Protein AF-U5S598-F1 (afdb_monomer_lite)

Sequence (82 aa):
MHNSGIKRWYADPVKCFEFWLRDNVRNCCGACIAACPFTKPEAWHHTLIRSLVGAPVITPFMKDVDDIFGYGKLNDEKAIAD

pLDDT: mean 78.02, std 11.83, range [33.09, 91.69]

Organism: NCBI:txid1412246

Structure (mmCIF, N/CA/C/O backbone):
data_AF-U5S598-F1
#
_entry.id   AF-U5S598-F1
#
loop_
_atom_site.group_PDB
_atom_site.id
_atom_site.type_symbol
_atom_site.label_atom_id
_atom_site.label_alt_id
_atom_site.label_comp_id
_atom_site.label_asym_id
_atom_site.label_entity_id
_atom_site.label_seq_id
_atom_site.pdbx_PDB_ins_code
_atom_site.Cartn_x
_atom_site.Cartn_y
_atom_site.Cartn_z
_atom_site.occupancy
_atom_site.B_iso_or_equiv
_atom_site.auth_seq_id
_atom_site.auth_comp_id
_atom_site.auth_asym_id
_atom_site.auth_atom_id
_atom_site.pdbx_PDB_model_num
ATOM 1 N N . MET A 1 1 ? -0.259 -4.552 18.779 1.00 57.94 1 MET A N 1
ATOM 2 C CA . MET A 1 1 ? -1.106 -3.567 19.491 1.00 57.94 1 MET A CA 1
ATOM 3 C C . MET A 1 1 ? -2.271 -3.145 18.602 1.00 57.94 1 MET A C 1
ATOM 5 O O . MET A 1 1 ? -2.059 -2.534 17.558 1.00 57.94 1 MET A O 1
ATOM 9 N N . HIS A 1 2 ? -3.494 -3.530 18.966 1.00 72.50 2 HIS A N 1
ATOM 10 C CA . HIS A 1 2 ? -4.720 -3.091 18.299 1.00 72.50 2 HIS A CA 1
ATOM 11 C C . HIS A 1 2 ? -5.345 -1.961 19.126 1.00 72.50 2 HIS A C 1
ATOM 13 O O . HIS A 1 2 ? -5.818 -2.206 20.229 1.00 72.50 2 HIS A O 1
ATOM 19 N N . ASN A 1 3 ? -5.335 -0.731 18.609 1.00 80.75 3 ASN A N 1
ATOM 20 C CA . ASN A 1 3 ? -6.054 0.385 19.227 1.00 80.75 3 ASN A CA 1
ATOM 21 C C . ASN A 1 3 ? -7.544 0.242 18.899 1.00 80.75 3 ASN A C 1
ATOM 23 O O . ASN A 1 3 ? -7.959 0.534 17.774 1.00 80.75 3 ASN A O 1
ATOM 27 N N . SER A 1 4 ? -8.315 -0.259 19.861 1.00 83.00 4 SER A N 1
ATOM 28 C CA . SER A 1 4 ? -9.768 -0.408 19.764 1.00 83.00 4 SER A CA 1
ATOM 29 C C . SER A 1 4 ? -10.458 0.953 19.622 1.00 83.00 4 SER A C 1
ATOM 31 O O . SER A 1 4 ? -10.024 1.933 20.221 1.00 83.00 4 SER A O 1
ATOM 33 N N . GLY A 1 5 ? -11.544 1.010 18.846 1.00 87.94 5 GLY A N 1
ATOM 34 C CA . GLY A 1 5 ? -12.362 2.221 18.665 1.00 87.94 5 GLY A CA 1
ATOM 35 C C . GLY A 1 5 ? -12.034 3.065 17.427 1.00 87.94 5 GLY A C 1
ATOM 36 O O . GLY A 1 5 ? -12.765 4.001 17.125 1.00 87.94 5 GLY A O 1
ATOM 37 N N . ILE A 1 6 ? -10.989 2.721 16.667 1.00 90.62 6 ILE A N 1
ATOM 38 C CA . ILE A 1 6 ? -10.637 3.401 15.409 1.00 90.62 6 ILE A CA 1
ATOM 39 C C . ILE A 1 6 ? -11.021 2.512 14.221 1.00 90.62 6 ILE A C 1
ATOM 41 O O . ILE A 1 6 ? -10.552 1.377 14.118 1.00 90.62 6 ILE A O 1
ATOM 45 N N . LYS A 1 7 ? -11.832 3.032 13.287 1.00 90.81 7 LYS A N 1
ATOM 46 C CA . LYS A 1 7 ? -12.165 2.333 12.035 1.00 90.81 7 LYS A CA 1
ATOM 47 C C . LYS A 1 7 ? -10.943 2.309 11.114 1.00 90.81 7 LYS A C 1
ATOM 49 O O . LYS A 1 7 ? -10.549 3.336 10.573 1.00 90.81 7 LYS A O 1
ATOM 54 N N . ARG A 1 8 ? -10.354 1.128 10.928 1.00 89.00 8 ARG A N 1
ATOM 55 C CA . ARG A 1 8 ? -9.228 0.878 10.017 1.00 89.00 8 ARG A CA 1
ATOM 56 C C . ARG A 1 8 ? -9.167 -0.596 9.637 1.00 89.00 8 ARG A C 1
ATOM 58 O O . ARG A 1 8 ? -9.645 -1.441 10.394 1.00 89.00 8 ARG A O 1
ATOM 65 N N . TRP A 1 9 ? -8.518 -0.914 8.521 1.00 90.44 9 TRP A N 1
ATOM 66 C CA . TRP A 1 9 ? -8.094 -2.288 8.260 1.00 90.44 9 TRP A CA 1
ATOM 67 C C . TRP A 1 9 ? -6.937 -2.632 9.196 1.00 90.44 9 TRP A C 1
ATOM 69 O O . TRP A 1 9 ? -5.882 -2.000 9.166 1.00 90.44 9 TRP A O 1
ATOM 79 N N . TYR A 1 10 ? -7.170 -3.585 10.094 1.00 90.19 10 TYR A N 1
ATOM 80 C CA . TYR A 1 10 ? -6.164 -4.004 11.056 1.00 90.19 10 TYR A CA 1
ATOM 81 C C . TYR A 1 10 ? -5.191 -4.991 10.407 1.00 90.19 10 TYR A C 1
ATOM 83 O O . TYR A 1 10 ? -5.591 -6.079 10.002 1.00 90.19 10 TYR A O 1
ATOM 91 N N . ALA A 1 11 ? -3.915 -4.615 10.343 1.00 89.69 11 ALA A N 1
ATOM 92 C CA . ALA A 1 11 ? -2.822 -5.526 10.030 1.00 89.69 11 ALA A CA 1
ATOM 93 C C . ALA A 1 11 ? -2.236 -6.090 11.331 1.00 89.69 11 ALA A C 1
ATOM 95 O O . ALA A 1 11 ? -2.038 -5.343 12.291 1.00 89.69 11 ALA A O 1
ATOM 96 N N . ASP A 1 12 ? -1.946 -7.391 11.355 1.00 91.69 12 ASP A N 1
ATOM 97 C CA . ASP A 1 12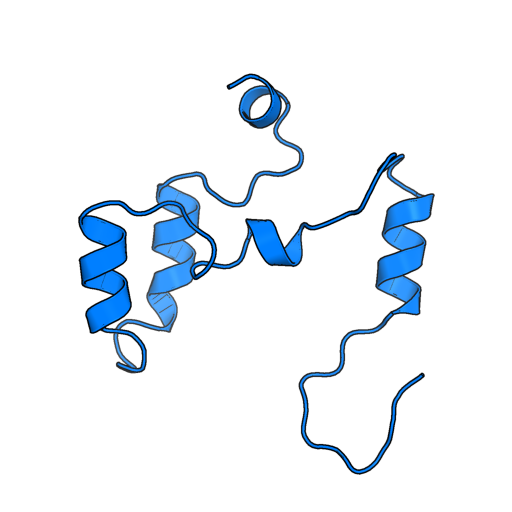 ? -1.277 -8.051 12.477 1.00 91.69 12 ASP A CA 1
ATOM 98 C C . ASP A 1 12 ? 0.239 -7.772 12.416 1.00 9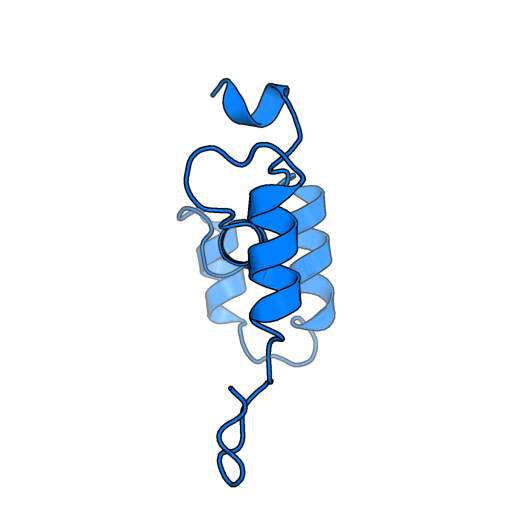1.69 12 ASP A C 1
ATOM 100 O O . ASP A 1 12 ? 0.933 -8.315 11.548 1.00 91.69 12 ASP A O 1
ATOM 104 N N . PRO A 1 13 ? 0.781 -6.923 13.311 1.00 89.12 13 PRO A N 1
ATOM 105 C CA . PRO A 1 13 ? 2.189 -6.557 13.262 1.00 89.12 13 PRO A CA 1
ATOM 106 C C . PRO A 1 13 ? 3.106 -7.698 13.713 1.00 89.12 13 PRO A C 1
ATOM 108 O O . PRO A 1 13 ? 4.268 -7.710 13.318 1.00 89.12 13 PRO A O 1
ATOM 111 N N . VAL A 1 14 ? 2.609 -8.651 14.514 1.00 90.94 14 VAL A N 1
ATOM 112 C CA . VAL A 1 14 ? 3.420 -9.768 15.021 1.00 90.94 14 VAL A CA 1
ATOM 113 C C . VAL A 1 14 ? 3.718 -10.723 13.876 1.00 90.94 14 VAL A C 1
ATOM 115 O O . VAL A 1 14 ? 4.880 -11.008 13.612 1.00 90.94 14 VAL A O 1
ATOM 118 N N . LYS A 1 15 ? 2.694 -11.110 13.107 1.00 89.06 15 LYS A N 1
ATOM 119 C CA . LYS A 1 15 ? 2.877 -11.938 11.903 1.00 89.06 15 LYS A CA 1
ATOM 120 C C . LYS A 1 15 ? 3.749 -11.262 10.847 1.00 89.06 15 LYS A C 1
ATOM 122 O O . LYS A 1 15 ? 4.572 -11.922 10.221 1.00 89.06 15 LYS A O 1
ATOM 127 N N . CYS A 1 16 ? 3.583 -9.950 10.656 1.00 87.94 16 CYS A N 1
ATOM 128 C CA . CYS A 1 16 ? 4.426 -9.181 9.742 1.00 87.94 16 CYS A CA 1
ATOM 129 C C . CYS A 1 16 ? 5.901 -9.251 10.163 1.00 87.94 16 CYS A C 1
ATOM 131 O O . CYS A 1 16 ? 6.758 -9.555 9.341 1.00 87.94 16 CYS A O 1
ATOM 133 N N . PHE A 1 17 ? 6.196 -9.033 11.446 1.00 87.06 17 PHE A N 1
ATOM 134 C CA . PHE A 1 17 ? 7.566 -9.067 11.948 1.00 87.06 17 PHE A CA 1
ATOM 135 C C . PHE A 1 17 ? 8.161 -10.484 11.965 1.00 87.06 17 PHE A C 1
ATOM 137 O O . PHE A 1 17 ? 9.324 -10.661 11.619 1.00 87.06 17 PHE A O 1
ATOM 144 N N . GLU A 1 18 ? 7.364 -11.511 12.279 1.00 88.25 18 GLU A N 1
ATOM 145 C CA . GLU A 1 18 ? 7.792 -12.912 12.173 1.00 88.25 18 GLU A CA 1
ATOM 146 C C . GLU A 1 18 ? 8.263 -13.271 10.759 1.00 88.25 18 GLU A C 1
ATOM 148 O O . GLU A 1 18 ? 9.251 -13.988 10.610 1.00 88.25 18 GLU A O 1
ATOM 153 N N . PHE A 1 19 ? 7.592 -12.758 9.722 1.00 84.06 19 PHE A N 1
ATOM 154 C CA . PHE A 1 19 ? 8.013 -12.969 8.337 1.00 84.06 19 PHE A CA 1
ATOM 155 C C . PHE A 1 19 ? 9.409 -12.390 8.063 1.00 84.06 19 PHE A C 1
ATOM 157 O O . PHE A 1 19 ? 10.233 -13.054 7.440 1.00 84.06 19 PHE A O 1
ATOM 164 N N . TRP A 1 20 ? 9.715 -11.198 8.590 1.00 81.69 20 TRP A N 1
ATOM 165 C CA . TRP A 1 20 ? 11.033 -10.572 8.412 1.00 81.69 20 TRP A CA 1
ATOM 166 C C . TRP A 1 20 ? 12.150 -11.442 8.992 1.00 81.69 20 TRP A C 1
ATOM 168 O O . TRP A 1 20 ? 13.213 -11.569 8.390 1.00 81.69 20 TRP A O 1
ATOM 178 N N . LEU A 1 21 ? 11.889 -12.049 10.154 1.00 78.75 21 LEU A N 1
ATOM 179 C CA . LEU A 1 21 ? 12.845 -12.903 10.856 1.00 78.75 21 LEU A CA 1
ATOM 180 C C . LEU A 1 21 ? 13.052 -14.260 10.168 1.00 78.75 21 LEU A C 1
ATOM 182 O O . LEU A 1 21 ? 14.140 -14.820 10.271 1.00 78.75 21 LEU A O 1
ATOM 186 N N . ARG A 1 22 ? 12.027 -14.804 9.496 1.00 74.56 22 ARG A N 1
ATOM 187 C CA . ARG A 1 22 ? 12.093 -16.128 8.851 1.00 74.56 22 ARG A CA 1
ATOM 188 C C . ARG A 1 22 ? 12.787 -16.106 7.490 1.00 74.56 22 ARG A C 1
ATOM 190 O O . ARG A 1 22 ? 13.604 -16.981 7.231 1.00 74.56 22 ARG A O 1
ATOM 197 N N . ASP A 1 23 ? 12.494 -15.117 6.649 1.00 64.62 23 ASP A N 1
ATOM 198 C CA . ASP A 1 23 ? 12.861 -15.153 5.222 1.00 64.62 23 ASP A CA 1
ATOM 199 C C . ASP A 1 23 ? 14.210 -14.492 4.889 1.00 64.62 23 ASP A C 1
ATOM 201 O O . ASP A 1 23 ? 14.484 -14.185 3.732 1.00 64.62 23 ASP A O 1
ATOM 205 N N . ASN A 1 24 ? 15.085 -14.255 5.880 1.00 57.59 24 ASN A N 1
ATOM 206 C CA . ASN A 1 24 ? 16.339 -13.509 5.679 1.00 57.59 24 ASN A CA 1
ATOM 207 C C . ASN A 1 24 ? 16.116 -12.194 4.907 1.00 57.59 24 ASN A C 1
ATOM 209 O O . ASN A 1 24 ? 16.959 -11.777 4.110 1.00 57.59 24 ASN A O 1
ATOM 213 N N . VAL A 1 25 ? 14.982 -11.524 5.135 1.00 62.84 25 VAL A N 1
ATOM 214 C CA . VAL A 1 25 ? 14.698 -10.211 4.554 1.00 62.84 25 VAL A CA 1
ATOM 215 C C . VAL A 1 25 ? 15.621 -9.214 5.248 1.00 62.84 25 VAL A C 1
ATOM 217 O O . VAL A 1 25 ? 15.293 -8.647 6.289 1.00 62.84 25 VAL A O 1
ATOM 220 N N . ARG A 1 26 ? 16.836 -9.067 4.707 1.00 55.88 26 ARG A N 1
ATOM 221 C CA . ARG A 1 26 ? 17.961 -8.406 5.384 1.00 55.88 26 ARG A CA 1
ATOM 222 C C . ARG A 1 26 ? 17.701 -6.938 5.695 1.00 55.88 26 ARG A C 1
ATOM 224 O O . ARG A 1 26 ? 18.306 -6.443 6.631 1.00 55.88 26 ARG A O 1
ATOM 231 N N . ASN A 1 27 ? 16.808 -6.274 4.959 1.00 62.16 27 ASN A N 1
ATOM 232 C CA . ASN A 1 27 ? 16.396 -4.892 5.188 1.00 62.16 27 ASN A CA 1
ATOM 233 C C . ASN A 1 27 ? 14.970 -4.689 4.654 1.00 62.16 27 ASN A C 1
ATOM 235 O O . ASN A 1 27 ? 14.802 -4.623 3.445 1.00 62.16 27 ASN A O 1
ATOM 239 N N . CYS A 1 28 ? 13.978 -4.562 5.545 1.00 70.31 28 CYS A N 1
ATOM 240 C CA . CYS A 1 28 ? 12.575 -4.205 5.261 1.00 70.31 28 CYS A CA 1
ATOM 241 C C . CYS A 1 28 ? 11.813 -5.100 4.252 1.00 70.31 28 CYS A C 1
ATOM 243 O O . CYS A 1 28 ? 12.167 -5.206 3.090 1.00 70.31 28 CYS A O 1
ATOM 245 N N . CYS A 1 29 ? 10.667 -5.671 4.653 1.00 81.50 29 CYS A N 1
ATOM 246 C CA . CYS A 1 29 ? 9.833 -6.488 3.749 1.00 81.50 29 CYS A CA 1
ATOM 247 C C . CYS A 1 29 ? 9.265 -5.709 2.555 1.00 81.50 29 CYS A C 1
ATOM 249 O O . CYS A 1 29 ? 9.426 -6.130 1.418 1.00 81.50 29 CYS A O 1
ATOM 251 N N . GLY A 1 30 ? 8.546 -4.606 2.794 1.00 83.25 30 GLY A N 1
ATOM 252 C CA . GLY A 1 30 ? 8.004 -3.754 1.724 1.00 83.25 30 GLY A CA 1
ATOM 253 C C . GLY A 1 30 ? 7.012 -4.420 0.753 1.00 83.25 30 GLY A C 1
ATOM 254 O O . GLY A 1 30 ? 6.537 -3.753 -0.164 1.00 83.25 30 GLY A O 1
ATOM 255 N N . ALA A 1 31 ? 6.645 -5.691 0.952 1.00 84.06 31 ALA A N 1
ATOM 256 C CA . ALA A 1 31 ? 5.888 -6.464 -0.030 1.00 84.06 31 ALA A CA 1
ATOM 257 C C . ALA A 1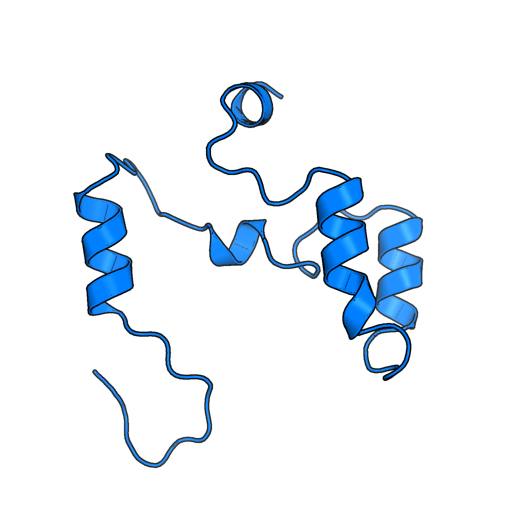 31 ? 4.527 -5.853 -0.378 1.00 84.06 31 ALA A C 1
ATOM 259 O O . ALA A 1 31 ? 4.137 -5.763 -1.541 1.00 84.06 31 ALA A O 1
ATOM 260 N N . CYS A 1 32 ? 3.825 -5.361 0.641 1.00 87.25 32 CYS A N 1
ATOM 261 C CA . CYS A 1 32 ? 2.556 -4.664 0.475 1.00 87.25 32 CYS A CA 1
ATOM 262 C C . CYS A 1 32 ? 2.687 -3.368 -0.340 1.00 87.25 32 CYS A C 1
ATOM 264 O O . CYS A 1 32 ? 1.758 -3.008 -1.057 1.00 87.25 32 CYS A O 1
ATOM 266 N N . ILE A 1 33 ? 3.831 -2.682 -0.257 1.00 88.06 33 ILE A N 1
ATOM 267 C CA . ILE A 1 33 ? 4.106 -1.456 -1.014 1.00 88.06 33 ILE A CA 1
ATOM 268 C C . ILE A 1 33 ? 4.381 -1.810 -2.476 1.00 88.06 33 ILE A C 1
ATOM 270 O O . ILE A 1 33 ? 3.819 -1.171 -3.359 1.00 88.06 33 ILE A O 1
ATOM 274 N N . ALA A 1 34 ? 5.175 -2.849 -2.748 1.00 83.25 34 ALA A N 1
ATOM 275 C CA . ALA A 1 34 ? 5.479 -3.279 -4.115 1.00 83.25 34 ALA A CA 1
ATOM 276 C C . ALA A 1 34 ? 4.260 -3.859 -4.854 1.00 83.25 34 ALA A C 1
ATOM 278 O O . ALA A 1 34 ? 4.100 -3.643 -6.057 1.00 83.25 34 ALA A O 1
ATOM 279 N N . ALA A 1 35 ? 3.375 -4.563 -4.143 1.00 82.88 35 ALA A N 1
ATOM 280 C CA . ALA A 1 35 ? 2.134 -5.099 -4.702 1.00 82.88 35 ALA A CA 1
ATOM 281 C C . ALA A 1 35 ? 1.037 -4.035 -4.888 1.00 82.88 35 ALA A C 1
ATOM 283 O O . ALA A 1 35 ? 0.052 -4.288 -5.569 1.00 82.88 35 ALA A O 1
ATOM 284 N N . CYS A 1 36 ? 1.181 -2.843 -4.303 1.00 86.19 36 CYS A N 1
ATOM 285 C CA . CYS A 1 36 ? 0.171 -1.794 -4.400 1.00 86.19 36 CYS A CA 1
ATOM 286 C C . CYS A 1 36 ? 0.076 -1.247 -5.841 1.00 86.19 36 CYS A C 1
ATOM 288 O O . CYS A 1 36 ? 1.098 -0.814 -6.377 1.00 86.19 36 CYS A O 1
ATOM 290 N N . PRO A 1 37 ? -1.115 -1.181 -6.465 1.00 81.38 37 PRO A N 1
ATOM 291 C CA . PRO A 1 37 ? -1.268 -0.575 -7.795 1.00 81.38 37 PRO A CA 1
ATOM 292 C C . PRO A 1 37 ? -0.982 0.932 -7.825 1.00 81.38 37 PRO A C 1
ATOM 294 O O . PRO A 1 37 ? -0.726 1.515 -8.872 1.00 81.38 37 PRO A O 1
ATOM 297 N N . PHE A 1 38 ? -0.997 1.597 -6.667 1.00 82.50 38 PHE A N 1
ATOM 298 C CA . PHE A 1 38 ? -0.804 3.047 -6.580 1.00 82.50 38 PHE A CA 1
ATOM 299 C C . PHE A 1 38 ? 0.663 3.483 -6.515 1.00 82.50 38 PHE A C 1
ATOM 301 O O . PHE A 1 38 ? 0.947 4.667 -6.684 1.00 82.50 38 PHE A O 1
ATOM 308 N N . THR A 1 39 ? 1.590 2.556 -6.270 1.00 85.19 39 THR A N 1
ATOM 309 C CA . THR A 1 39 ? 3.025 2.844 -6.103 1.00 85.19 39 THR A CA 1
ATOM 310 C C . THR A 1 39 ? 3.826 2.642 -7.388 1.00 85.19 39 THR A C 1
ATOM 312 O O . THR A 1 39 ? 5.045 2.804 -7.372 1.00 85.19 39 THR A O 1
ATOM 315 N N . LYS A 1 40 ? 3.168 2.277 -8.496 1.00 82.19 40 LYS A N 1
ATOM 316 C CA . LYS A 1 40 ? 3.847 1.980 -9.761 1.00 82.19 40 LYS A CA 1
ATOM 317 C C . LYS A 1 40 ? 4.454 3.239 -10.397 1.00 82.19 40 LYS A C 1
ATOM 319 O O . LYS A 1 40 ? 3.886 4.323 -10.232 1.00 82.19 40 LYS A O 1
ATOM 324 N N . PRO A 1 41 ? 5.574 3.103 -11.137 1.00 81.94 41 PRO A N 1
ATOM 325 C CA . PRO A 1 41 ? 6.164 4.205 -11.892 1.00 81.94 41 PRO A CA 1
ATOM 326 C C . PRO A 1 41 ? 5.171 4.827 -12.876 1.00 81.94 41 PRO A C 1
ATOM 328 O O . PRO A 1 41 ? 4.300 4.141 -13.412 1.00 81.94 41 PRO A O 1
ATOM 331 N N . GLU A 1 42 ? 5.328 6.121 -13.153 1.00 80.12 42 GLU A N 1
ATOM 332 C CA . GLU A 1 42 ? 4.467 6.813 -14.111 1.00 80.12 42 GLU A CA 1
ATOM 333 C C . GLU A 1 42 ? 4.631 6.227 -15.519 1.00 80.12 42 GLU A C 1
ATOM 335 O O . GLU A 1 42 ? 5.715 6.228 -16.101 1.00 80.12 42 GLU A O 1
ATOM 340 N N . ALA A 1 43 ? 3.520 5.764 -16.082 1.00 81.88 43 ALA A N 1
ATOM 341 C CA . ALA A 1 43 ? 3.396 5.378 -17.478 1.00 81.88 43 ALA A CA 1
ATOM 342 C C . ALA A 1 43 ? 2.036 5.845 -18.003 1.00 81.88 43 ALA A C 1
ATOM 344 O O . ALA A 1 43 ? 1.105 6.072 -17.228 1.00 81.88 43 ALA A O 1
ATOM 345 N N . TRP A 1 44 ? 1.893 5.942 -19.326 1.00 81.75 44 TRP A N 1
ATOM 346 C CA . TRP A 1 44 ? 0.665 6.445 -19.955 1.00 81.75 44 TRP A CA 1
ATOM 347 C C . TRP A 1 44 ? -0.599 5.682 -19.508 1.00 81.75 44 TRP A C 1
ATOM 349 O O . TRP A 1 44 ? -1.649 6.290 -19.299 1.00 81.75 44 TRP A O 1
ATOM 359 N N . HIS A 1 45 ? -0.496 4.364 -19.297 1.00 78.88 45 HIS A N 1
ATOM 360 C CA . HIS A 1 45 ? -1.604 3.535 -18.820 1.00 78.88 45 HIS A CA 1
ATOM 361 C C . HIS A 1 45 ? -1.883 3.739 -17.321 1.00 78.88 45 HIS A C 1
ATOM 363 O O . HIS A 1 45 ? -3.044 3.729 -16.924 1.00 78.88 45 HIS A O 1
ATOM 369 N N . HIS A 1 46 ? -0.872 4.027 -16.494 1.00 78.75 46 HIS A N 1
ATOM 370 C CA . HIS A 1 46 ? -1.065 4.363 -15.074 1.00 78.75 46 HIS A CA 1
ATOM 371 C C . HIS A 1 46 ? -1.776 5.708 -14.891 1.00 78.75 46 HIS A C 1
ATOM 373 O O . HIS A 1 46 ? -2.636 5.832 -14.020 1.00 78.75 46 HIS A O 1
ATOM 379 N N . THR A 1 47 ? -1.511 6.695 -15.754 1.00 80.56 47 THR A N 1
ATOM 380 C CA . THR A 1 47 ? -2.265 7.962 -15.776 1.00 80.56 47 THR A CA 1
ATOM 381 C C . THR A 1 47 ? -3.743 7.734 -16.118 1.00 80.56 47 THR A C 1
ATOM 383 O O . THR A 1 47 ? -4.624 8.292 -15.460 1.00 80.56 47 THR A O 1
ATOM 386 N N . LEU A 1 48 ? -4.026 6.867 -17.098 1.00 82.06 48 LEU A N 1
ATOM 387 C CA . LEU A 1 48 ? -5.391 6.494 -17.477 1.00 82.06 48 LEU A CA 1
ATOM 388 C C . LEU A 1 48 ? -6.115 5.761 -16.339 1.00 82.06 48 LEU A C 1
ATOM 390 O O . LEU A 1 48 ? -7.196 6.189 -15.937 1.00 82.06 48 LEU A O 1
ATOM 394 N N . ILE A 1 49 ? -5.519 4.702 -15.781 1.00 78.75 49 ILE A N 1
ATOM 395 C CA . ILE A 1 49 ? -6.122 3.944 -14.675 1.00 78.75 49 ILE A CA 1
ATOM 396 C C . ILE A 1 49 ? -6.375 4.852 -13.463 1.00 78.75 49 ILE A C 1
ATOM 398 O O . ILE A 1 49 ? -7.442 4.760 -12.858 1.00 78.75 49 ILE A O 1
ATOM 402 N N . ARG A 1 50 ? -5.460 5.779 -13.139 1.00 79.38 50 ARG A N 1
ATOM 403 C CA . ARG A 1 50 ? -5.649 6.741 -12.038 1.00 79.38 50 ARG A CA 1
ATOM 404 C C . ARG A 1 50 ? -6.863 7.645 -12.229 1.00 79.38 50 ARG A C 1
ATOM 406 O O . ARG A 1 50 ? -7.572 7.900 -11.260 1.00 79.38 50 ARG A O 1
ATOM 413 N N . SER A 1 51 ? -7.138 8.081 -13.459 1.00 82.50 51 SER A N 1
ATOM 414 C CA . SER A 1 51 ? -8.330 8.889 -13.767 1.00 82.50 51 SER A CA 1
ATOM 415 C C . SER A 1 51 ? -9.652 8.135 -13.566 1.00 82.50 51 SER A C 1
ATOM 417 O O . SER A 1 51 ? -10.712 8.748 -13.481 1.00 82.50 51 SER A O 1
ATOM 419 N N . LEU A 1 52 ? -9.580 6.807 -13.450 1.00 82.88 52 LEU A N 1
ATOM 420 C CA . LEU A 1 52 ? -10.715 5.901 -13.311 1.00 82.88 52 LEU A CA 1
ATOM 421 C C . LEU A 1 52 ? -10.831 5.296 -11.897 1.00 82.88 52 LEU A C 1
ATOM 423 O O . LEU A 1 52 ? -11.689 4.446 -11.642 1.00 82.88 52 LEU A O 1
ATOM 427 N N . VAL A 1 53 ? -9.978 5.722 -10.960 1.00 82.12 53 VAL A N 1
ATOM 428 C CA . VAL A 1 53 ? -9.994 5.254 -9.567 1.00 82.12 53 VAL A CA 1
ATOM 429 C C . VAL A 1 53 ? -11.316 5.623 -8.899 1.00 82.12 53 VAL A C 1
ATOM 431 O O . VAL A 1 53 ? -11.759 6.765 -8.943 1.00 82.12 53 VAL A O 1
ATOM 434 N N . GLY A 1 54 ? -11.950 4.636 -8.261 1.00 76.88 54 GLY A N 1
ATOM 435 C CA . GLY A 1 54 ? -13.260 4.785 -7.619 1.00 76.88 54 GLY A CA 1
ATOM 436 C C . GLY A 1 54 ? -14.443 4.379 -8.500 1.00 76.88 54 GLY A C 1
ATOM 437 O O . GLY A 1 54 ? -15.551 4.243 -7.985 1.00 76.88 54 GLY A O 1
ATOM 438 N N . ALA A 1 55 ? -14.225 4.109 -9.793 1.00 85.56 55 ALA A N 1
ATOM 439 C CA . ALA A 1 55 ? -15.238 3.491 -10.639 1.00 85.56 55 ALA A CA 1
ATOM 440 C C . ALA A 1 55 ? -15.426 2.009 -10.239 1.00 85.56 55 ALA A C 1
ATOM 442 O O . ALA A 1 55 ? -14.481 1.225 -10.384 1.00 85.56 55 ALA A O 1
ATOM 443 N N . PRO A 1 56 ? -16.633 1.581 -9.810 1.00 81.31 56 PRO A N 1
ATOM 444 C CA . PRO A 1 56 ? -16.880 0.213 -9.332 1.00 81.31 56 PRO A CA 1
ATOM 445 C C . PRO A 1 56 ? -16.554 -0.864 -10.369 1.00 81.31 56 PRO A C 1
ATOM 447 O O . PRO A 1 56 ? -16.220 -1.991 -10.021 1.00 81.31 56 PRO A O 1
ATOM 450 N N . VAL A 1 57 ? -16.651 -0.500 -11.649 1.00 82.88 57 VAL A N 1
ATOM 451 C CA . VAL A 1 57 ? -16.397 -1.388 -12.785 1.00 82.88 57 VAL A CA 1
ATOM 452 C C . VAL A 1 57 ? -14.916 -1.730 -12.913 1.00 82.88 57 VAL A C 1
ATOM 454 O O . VAL A 1 57 ? -14.595 -2.810 -13.381 1.00 82.88 57 VAL A O 1
ATOM 457 N N . ILE A 1 58 ? -14.011 -0.840 -12.499 1.00 80.88 58 ILE A N 1
ATOM 458 C CA . ILE A 1 58 ? -12.574 -0.970 -12.783 1.00 80.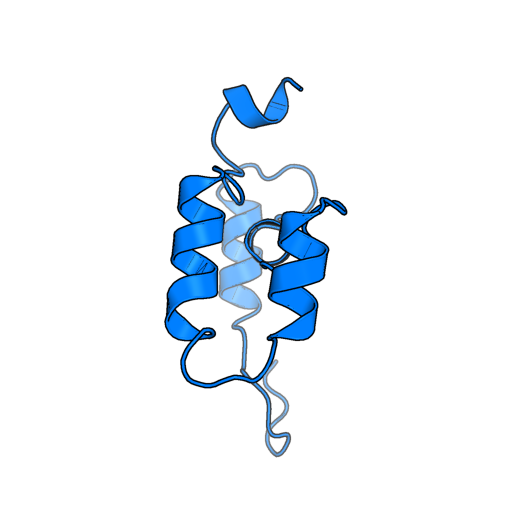88 58 ILE A CA 1
ATOM 459 C C . ILE A 1 58 ? -11.816 -1.497 -11.565 1.00 80.88 58 ILE A C 1
ATOM 461 O O . ILE A 1 58 ? -10.862 -2.251 -11.726 1.00 80.88 58 ILE A O 1
ATOM 465 N N . THR A 1 59 ? -12.276 -1.183 -10.349 1.00 79.62 59 THR A N 1
ATOM 466 C CA . THR A 1 59 ? -11.681 -1.654 -9.086 1.00 79.62 59 THR A CA 1
ATOM 467 C C . THR A 1 59 ? -11.358 -3.157 -9.030 1.00 79.62 59 THR A C 1
ATOM 469 O O . THR A 1 59 ? -10.248 -3.471 -8.599 1.00 79.62 59 THR A O 1
ATOM 472 N N . PRO A 1 60 ? -12.231 -4.098 -9.453 1.00 81.44 60 PRO A N 1
ATOM 473 C CA . PRO A 1 60 ? -11.898 -5.525 -9.390 1.00 81.44 60 PRO A CA 1
ATOM 474 C C . PRO A 1 60 ? -10.772 -5.931 -10.351 1.00 81.44 60 PRO A C 1
ATOM 476 O O . PRO A 1 60 ? -10.024 -6.848 -10.037 1.00 81.44 60 PRO A O 1
ATOM 479 N N . PHE A 1 61 ? -10.607 -5.228 -11.473 1.00 82.75 61 PHE A N 1
ATOM 480 C CA . PHE A 1 61 ? -9.631 -5.578 -12.511 1.00 82.75 61 PHE A CA 1
ATOM 481 C C . PHE A 1 61 ? -8.259 -4.927 -12.309 1.00 82.75 61 PHE A C 1
ATOM 483 O O . PHE A 1 61 ? -7.293 -5.322 -12.954 1.00 82.75 61 PHE A O 1
ATOM 490 N N . MET A 1 62 ? -8.141 -3.937 -11.416 1.00 81.00 62 MET A N 1
ATOM 491 C CA . MET A 1 62 ? -6.874 -3.226 -11.184 1.00 81.00 62 MET A CA 1
ATOM 492 C C . MET A 1 62 ? -5.742 -4.164 -10.757 1.00 81.00 62 MET A C 1
ATOM 494 O O . MET A 1 62 ? -4.604 -3.968 -11.170 1.00 81.00 62 MET A O 1
ATOM 498 N N . LYS A 1 63 ? -6.055 -5.195 -9.963 1.00 80.38 63 LYS A N 1
ATOM 499 C CA . LYS A 1 63 ? -5.072 -6.207 -9.566 1.00 80.38 63 LYS A CA 1
ATOM 500 C C . LYS A 1 63 ? -4.609 -7.044 -10.762 1.00 80.38 63 LYS A C 1
ATOM 502 O O . LYS A 1 63 ? -3.414 -7.243 -10.930 1.00 80.38 63 LYS A O 1
ATOM 507 N N . ASP A 1 64 ? -5.545 -7.528 -11.574 1.00 84.19 64 ASP A N 1
ATOM 508 C CA . ASP A 1 64 ? -5.229 -8.436 -12.682 1.00 84.19 64 ASP A CA 1
ATOM 509 C C . ASP A 1 64 ? -4.315 -7.759 -13.707 1.00 84.19 64 ASP A C 1
ATOM 511 O O . ASP A 1 64 ? -3.397 -8.370 -14.248 1.00 84.19 64 ASP A O 1
ATOM 515 N N . VAL A 1 65 ? -4.536 -6.464 -13.936 1.00 82.44 65 VAL A N 1
ATOM 516 C CA . VAL A 1 65 ? -3.683 -5.639 -14.791 1.00 82.44 65 VAL A CA 1
ATOM 517 C C . VAL A 1 65 ? -2.265 -5.542 -14.216 1.00 82.44 65 VAL A C 1
ATOM 519 O O . VAL A 1 65 ? -1.303 -5.770 -14.945 1.00 82.44 65 VAL A O 1
ATOM 522 N N . ASP A 1 66 ? -2.126 -5.274 -12.916 1.00 81.31 66 ASP A N 1
ATOM 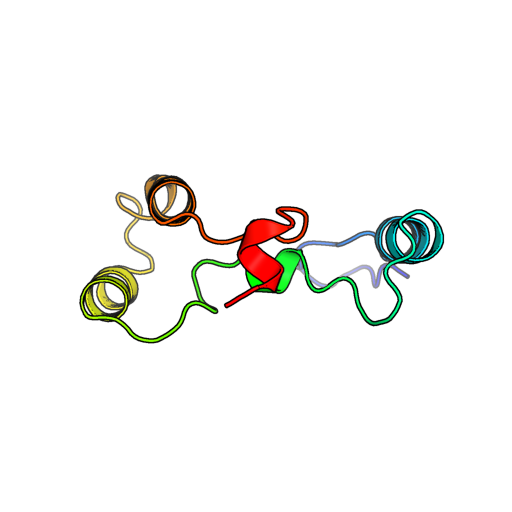523 C CA . ASP A 1 66 ? -0.833 -5.254 -12.219 1.00 81.31 66 ASP A CA 1
ATOM 524 C C . ASP A 1 66 ? -0.069 -6.586 -12.357 1.00 81.31 66 ASP A C 1
ATOM 526 O O . ASP A 1 66 ? 1.138 -6.582 -12.623 1.00 81.31 66 ASP A O 1
ATOM 530 N N . ASP A 1 67 ? -0.777 -7.713 -12.229 1.00 82.50 67 ASP A N 1
ATOM 531 C CA . ASP A 1 67 ? -0.219 -9.062 -12.364 1.00 82.50 67 ASP A CA 1
ATOM 532 C C . ASP A 1 67 ? 0.228 -9.346 -13.817 1.00 82.50 67 ASP A C 1
ATOM 534 O O . ASP A 1 67 ? 1.311 -9.897 -14.034 1.00 82.50 67 ASP A O 1
ATOM 538 N N . ILE A 1 68 ? -0.553 -8.920 -14.823 1.00 84.81 68 ILE A N 1
ATOM 539 C CA . ILE A 1 68 ? -0.215 -9.043 -16.258 1.00 84.81 68 ILE A CA 1
ATOM 540 C C . ILE A 1 68 ? 1.051 -8.255 -16.602 1.00 84.81 68 ILE A C 1
ATOM 542 O O . ILE A 1 68 ? 1.905 -8.749 -17.340 1.00 84.81 68 ILE A O 1
ATOM 546 N N . PHE A 1 69 ? 1.195 -7.045 -16.060 1.00 80.25 69 PHE A N 1
ATOM 547 C CA . PHE A 1 69 ? 2.395 -6.230 -16.255 1.00 80.25 69 PHE A CA 1
ATOM 548 C C . PHE A 1 69 ? 3.609 -6.743 -15.466 1.00 80.25 69 PHE A C 1
ATOM 550 O O . PHE A 1 69 ? 4.715 -6.234 -15.641 1.00 80.25 69 PHE A O 1
ATOM 557 N N . GLY A 1 70 ? 3.431 -7.777 -14.639 1.00 80.81 70 GLY A N 1
ATOM 558 C CA . GLY A 1 70 ? 4.515 -8.440 -13.925 1.00 80.81 70 GLY A CA 1
ATOM 559 C C . GLY A 1 70 ? 4.995 -7.693 -12.682 1.00 80.81 70 GLY A C 1
ATOM 560 O O . GLY A 1 70 ? 6.092 -7.976 -12.202 1.00 80.81 70 GLY A O 1
ATOM 561 N N . TYR A 1 71 ? 4.198 -6.766 -12.145 1.00 81.44 71 TYR A N 1
ATOM 562 C CA . TYR A 1 71 ? 4.542 -6.047 -10.921 1.00 81.44 71 TYR A CA 1
ATOM 563 C C . TYR A 1 71 ? 4.385 -6.920 -9.662 1.00 81.44 71 TYR A C 1
ATOM 565 O O . TYR A 1 71 ? 3.773 -7.983 -9.678 1.00 81.44 71 TYR A O 1
ATOM 573 N N . GLY A 1 72 ? 4.941 -6.465 -8.532 1.00 75.19 72 GLY A N 1
ATOM 574 C CA . GLY A 1 72 ? 4.720 -7.091 -7.219 1.00 75.19 72 GLY A CA 1
ATOM 575 C C . GLY A 1 72 ? 5.512 -8.378 -6.950 1.00 75.19 72 GLY A C 1
ATOM 576 O O . GLY A 1 72 ? 5.339 -8.990 -5.897 1.00 75.19 72 GLY A O 1
ATOM 577 N N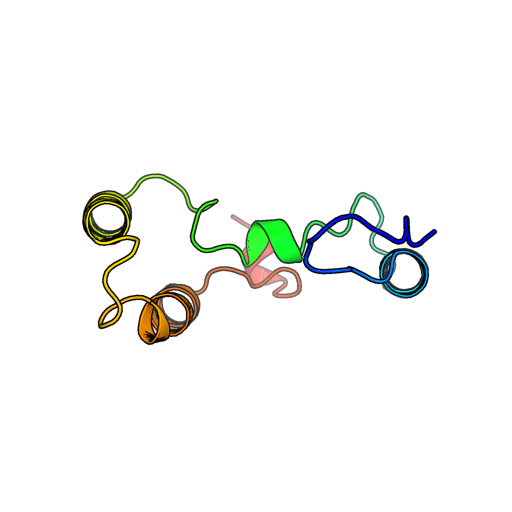 . LYS A 1 73 ? 6.409 -8.781 -7.856 1.00 74.88 73 LYS A N 1
ATOM 578 C CA . LYS A 1 73 ? 7.243 -9.982 -7.720 1.00 74.88 73 LYS A CA 1
ATOM 579 C C . LYS A 1 73 ? 8.521 -9.707 -6.921 1.00 74.88 73 LYS A C 1
ATOM 581 O O . LYS A 1 73 ? 9.583 -9.499 -7.488 1.00 74.88 73 LYS A O 1
ATOM 586 N N . LEU A 1 74 ? 8.422 -9.707 -5.592 1.00 64.44 74 LEU A N 1
ATOM 587 C CA . LEU A 1 74 ? 9.571 -9.403 -4.716 1.00 64.44 74 LEU A CA 1
ATOM 588 C C . LEU A 1 74 ? 10.594 -10.539 -4.590 1.00 64.44 74 LEU A C 1
ATOM 590 O O . LEU A 1 74 ? 11.743 -10.283 -4.255 1.00 64.44 74 LEU A O 1
ATOM 594 N N . ASN A 1 75 ? 10.169 -11.778 -4.847 1.00 60.69 75 ASN A N 1
ATOM 595 C CA . ASN A 1 75 ? 10.997 -12.979 -4.694 1.00 60.69 75 ASN A CA 1
ATOM 596 C C . ASN A 1 75 ? 11.414 -13.585 -6.045 1.00 60.69 75 ASN A C 1
ATOM 598 O O . ASN A 1 75 ? 11.920 -14.703 -6.086 1.00 60.69 75 ASN A O 1
ATOM 602 N N . ASP A 1 76 ? 11.153 -12.890 -7.153 1.00 64.81 76 ASP A N 1
ATOM 603 C CA . ASP A 1 76 ? 11.625 -13.310 -8.471 1.00 64.81 76 ASP A CA 1
ATOM 604 C C . ASP A 1 76 ? 13.057 -12.788 -8.632 1.00 64.81 76 ASP A C 1
ATOM 606 O O . ASP A 1 76 ? 13.269 -11.583 -8.746 1.00 64.81 76 ASP A O 1
ATOM 610 N N . GLU A 1 77 ? 14.051 -13.679 -8.596 1.00 57.19 77 GLU A N 1
ATOM 611 C CA . GLU A 1 77 ? 15.482 -13.333 -8.677 1.00 57.19 77 GLU A CA 1
ATOM 612 C C . GLU A 1 77 ? 15.816 -12.487 -9.916 1.00 57.19 77 GLU A C 1
ATOM 614 O O . GLU A 1 77 ? 16.770 -11.712 -9.901 1.00 57.19 77 GLU A O 1
ATOM 619 N N . LYS A 1 78 ? 15.000 -12.586 -10.974 1.00 55.62 78 LYS A N 1
ATOM 620 C CA . LYS A 1 78 ? 15.139 -11.785 -12.195 1.00 55.62 78 LYS A CA 1
ATOM 621 C C . LYS A 1 78 ? 14.643 -10.349 -12.042 1.00 55.62 78 LYS A C 1
ATOM 623 O O . LYS A 1 78 ? 15.152 -9.478 -12.729 1.00 55.62 78 LYS A O 1
ATOM 628 N N . ALA A 1 79 ? 13.696 -10.087 -11.141 1.00 54.19 79 ALA A N 1
ATOM 629 C CA . ALA A 1 79 ? 13.185 -8.740 -10.874 1.00 54.19 79 ALA A CA 1
ATOM 630 C C . ALA A 1 79 ? 14.140 -7.896 -10.007 1.00 54.19 79 ALA A C 1
ATOM 632 O O . ALA A 1 79 ? 13.940 -6.695 -9.862 1.00 54.19 79 ALA A O 1
ATOM 633 N N . ILE A 1 80 ? 15.168 -8.522 -9.420 1.00 46.91 80 ILE A N 1
ATOM 634 C CA . ILE A 1 80 ? 16.200 -7.877 -8.591 1.00 46.91 80 ILE A CA 1
ATOM 635 C C . ILE A 1 80 ? 17.380 -7.381 -9.460 1.00 46.91 80 ILE A C 1
ATOM 637 O O . ILE A 1 80 ? 18.248 -6.663 -8.969 1.00 46.91 80 ILE A O 1
ATOM 641 N N . ALA A 1 81 ? 17.430 -7.770 -10.740 1.00 41.19 81 ALA A N 1
ATOM 642 C CA . ALA A 1 81 ? 18.591 -7.592 -11.614 1.00 41.19 81 ALA A CA 1
ATOM 643 C C . ALA A 1 81 ? 18.528 -6.384 -12.571 1.00 41.19 81 ALA A C 1
ATOM 645 O O . ALA A 1 81 ? 19.527 -6.140 -13.248 1.00 41.19 81 ALA A O 1
ATOM 646 N N . ASP A 1 82 ? 17.419 -5.636 -12.602 1.00 33.09 82 ASP A N 1
ATOM 647 C CA . ASP A 1 82 ? 17.218 -4.471 -13.483 1.00 33.09 82 ASP A CA 1
ATOM 648 C C . ASP A 1 82 ? 17.162 -3.143 -12.704 1.00 33.09 82 ASP A C 1
ATOM 650 O O . ASP A 1 82 ? 16.339 -3.027 -11.764 1.00 33.09 82 ASP A O 1
#

Secondary structure (DSSP, 8-state):
---TT--S----HHHHHHHHHHTT--S---HHHHT-GGGSPP-HHHHHHHHTTT-TTTTTTHHHHHHHTTTT-TT-TTTT--

Foldseek 3Di:
DDDPPDDDDDDDVVVVVVVCVPPPVVDDPCLCVFQDLLNDDDDPVSVVVVVCPPPPVCVVCSNVVCVVVPISCPPDPVVVVD

Radius of gyration: 15.92 Å; chains: 1; bounding box: 36×25×40 Å